Pr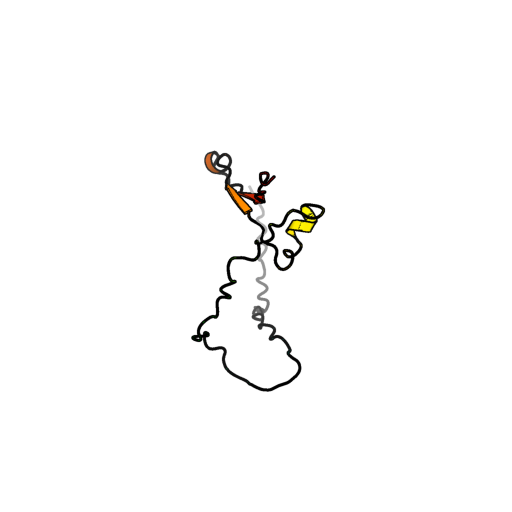otein AF-A0A7R9B9V4-F1 (afdb_monomer_lite)

Radius of gyration: 28.18 Å; chains: 1; bounding box: 80×47×63 Å

Foldseek 3Di:
DDDPDPPPPPPPPCDPPPPDPPDDDPDPPDPDDDDDDPPDPPPDPPPPVPPDPPPPQAEDDDDDDPVVSVVDDDDPSHDWDKDKDWDCVQVVVVHDIDIDIGTDDCPDDD

Organism: Timema shepardi (NCBI:txid629360)

Secondary structure (DSSP, 8-state):
------------------------------SS-----------S--------TTS--EE----S-HHHHTTSPPPTTEE--EEEEEEHHHHTTTPPPEEEEEE---TT--

InterPro domains:
  IPR025659 Tubby-like, C-terminal [G3DSA:3.20.90.10] (62-110)
  IPR025659 Tubby-like, C-terminal [SSF54518] (66-109)

Structure (mmCIF, N/CA/C/O backbone):
data_AF-A0A7R9B9V4-F1
#
_entry.id   AF-A0A7R9B9V4-F1
#
loop_
_atom_site.group_PDB
_atom_site.id
_atom_site.type_symbol
_atom_site.label_atom_id
_atom_site.label_alt_id
_atom_site.label_comp_id
_atom_site.label_asym_id
_atom_site.label_entity_id
_atom_site.label_seq_id
_atom_site.pdbx_PDB_ins_code
_atom_site.Cartn_x
_atom_site.Cartn_y
_atom_site.Cartn_z
_atom_site.occupancy
_atom_site.B_iso_or_equiv
_atom_site.auth_seq_id
_atom_site.auth_comp_id
_atom_site.auth_asym_id
_atom_site.auth_atom_id
_atom_site.pdbx_PDB_model_num
ATOM 1 N N . MET A 1 1 ? 53.501 24.011 -22.993 1.00 47.62 1 MET A N 1
ATOM 2 C CA . MET A 1 1 ? 53.400 22.863 -22.071 1.00 47.62 1 MET A CA 1
ATOM 3 C C . MET A 1 1 ? 53.958 23.299 -20.732 1.00 47.62 1 MET A C 1
ATOM 5 O O . MET A 1 1 ? 55.163 23.444 -20.627 1.00 47.62 1 MET A O 1
ATOM 9 N N . SER A 1 2 ? 53.091 23.609 -19.774 1.00 39.16 2 SER A N 1
ATOM 10 C CA . SER A 1 2 ? 53.411 23.578 -18.342 1.00 39.16 2 SER A CA 1
ATOM 11 C C . SER A 1 2 ? 52.093 23.744 -17.601 1.00 39.16 2 SER A C 1
ATOM 13 O O . SER A 1 2 ? 51.609 24.852 -17.397 1.00 39.16 2 SER A O 1
ATOM 15 N N . SER A 1 3 ? 51.460 22.610 -17.314 1.00 43.06 3 SER A N 1
ATOM 16 C CA . SER A 1 3 ? 50.364 22.536 -16.357 1.00 43.06 3 SER A CA 1
ATOM 17 C C . SER A 1 3 ? 51.014 22.511 -14.981 1.00 43.06 3 SER A C 1
ATOM 19 O O . SER A 1 3 ? 51.751 21.573 -14.682 1.00 43.06 3 SER A O 1
ATOM 21 N N . GLN A 1 4 ? 50.802 23.545 -14.170 1.00 44.69 4 GLN A N 1
ATOM 22 C CA . GLN A 1 4 ? 51.164 23.484 -12.758 1.00 44.69 4 GLN A CA 1
ATOM 23 C C . GLN A 1 4 ? 50.152 22.559 -12.083 1.00 44.69 4 GLN A C 1
ATOM 25 O O . GLN A 1 4 ? 48.975 22.889 -11.978 1.00 44.69 4 GLN A O 1
ATOM 30 N N . VAL A 1 5 ? 50.595 21.356 -11.726 1.00 46.03 5 VAL A N 1
ATOM 31 C CA . VAL A 1 5 ? 49.823 20.441 -10.887 1.00 46.03 5 VAL A CA 1
ATOM 32 C C . VAL A 1 5 ? 50.054 20.849 -9.438 1.00 46.03 5 VAL A C 1
ATOM 34 O O . VAL A 1 5 ? 51.134 20.663 -8.883 1.00 46.03 5 VAL A O 1
ATOM 37 N N . GLU A 1 6 ? 49.049 21.474 -8.841 1.00 46.22 6 GLU A N 1
ATOM 38 C CA . GLU A 1 6 ? 49.033 21.776 -7.417 1.00 46.22 6 GLU A CA 1
ATOM 39 C C . GLU A 1 6 ? 48.758 20.470 -6.664 1.00 46.22 6 GLU A C 1
ATOM 41 O O . GLU A 1 6 ? 47.622 20.019 -6.530 1.00 46.22 6 GLU A O 1
ATOM 46 N N . THR A 1 7 ? 49.820 19.794 -6.227 1.00 49.16 7 THR A N 1
ATOM 47 C CA . THR A 1 7 ? 49.715 18.690 -5.268 1.00 49.16 7 THR A CA 1
ATOM 48 C C . THR A 1 7 ? 49.343 19.261 -3.907 1.00 49.16 7 THR A C 1
ATOM 50 O O . THR A 1 7 ? 50.211 19.560 -3.085 1.00 49.16 7 THR A O 1
ATOM 53 N N . LEU A 1 8 ? 48.043 19.406 -3.665 1.00 46.50 8 LEU A N 1
ATOM 54 C CA . LEU A 1 8 ? 47.505 19.571 -2.323 1.00 46.50 8 LEU A CA 1
ATOM 55 C C . LEU A 1 8 ? 47.762 18.266 -1.565 1.00 46.50 8 LEU A C 1
ATOM 57 O O . LEU A 1 8 ? 47.099 17.252 -1.779 1.00 46.50 8 LEU A O 1
ATOM 61 N N . ARG A 1 9 ? 48.779 18.276 -0.699 1.00 53.34 9 ARG A N 1
ATOM 62 C CA . ARG A 1 9 ? 48.930 17.255 0.337 1.00 53.34 9 ARG A CA 1
ATOM 63 C C . ARG A 1 9 ? 47.727 17.389 1.262 1.00 53.34 9 ARG A C 1
ATOM 65 O O . ARG A 1 9 ? 47.694 18.285 2.097 1.00 53.34 9 ARG A O 1
ATOM 72 N N . LEU A 1 10 ? 46.746 16.511 1.084 1.00 49.41 10 LEU A N 1
ATOM 73 C CA . LEU A 1 10 ? 45.738 16.233 2.095 1.00 49.41 10 LEU A CA 1
ATOM 74 C C . LEU A 1 10 ? 46.486 15.720 3.325 1.00 49.41 10 LEU A C 1
ATOM 76 O O . LEU A 1 10 ? 46.974 14.591 3.345 1.00 49.41 10 LEU A O 1
ATOM 80 N N . SER A 1 11 ? 46.659 16.586 4.317 1.00 50.22 11 SER A N 1
ATOM 81 C CA . SER A 1 11 ? 46.945 16.166 5.679 1.00 50.22 11 SER A CA 1
ATOM 82 C C . SER A 1 11 ? 45.815 15.228 6.091 1.00 50.22 11 SER A C 1
ATOM 84 O O . SER A 1 11 ? 44.672 15.665 6.213 1.00 50.22 11 SER A O 1
ATOM 86 N N . ALA A 1 12 ? 46.128 13.938 6.211 1.00 59.94 12 ALA A N 1
ATOM 87 C CA . ALA A 1 12 ? 45.267 12.983 6.882 1.00 59.94 12 ALA A CA 1
ATOM 88 C C . ALA A 1 12 ? 45.194 13.422 8.347 1.00 59.94 12 ALA A C 1
ATOM 90 O O . ALA A 1 12 ? 46.129 13.207 9.117 1.00 59.94 12 ALA A O 1
ATOM 91 N N . ASP A 1 13 ? 44.136 14.157 8.669 1.00 56.66 13 ASP A N 1
ATOM 92 C CA . ASP A 1 13 ? 43.717 14.415 10.035 1.00 56.66 13 ASP A CA 1
ATOM 93 C C . ASP A 1 13 ? 43.171 13.083 10.561 1.00 56.66 13 ASP A C 1
ATOM 95 O O . ASP A 1 13 ? 42.033 12.706 10.290 1.00 56.66 13 ASP A O 1
ATOM 99 N N . ASP A 1 14 ? 44.056 12.304 11.185 1.00 59.03 14 ASP A N 1
ATOM 100 C CA . ASP A 1 14 ? 43.726 11.095 11.940 1.00 59.03 14 ASP A CA 1
ATOM 101 C C . ASP A 1 14 ? 43.033 11.549 13.232 1.00 59.03 14 ASP A C 1
ATOM 103 O O . ASP A 1 14 ? 43.634 11.655 14.303 1.00 59.03 14 ASP A O 1
ATOM 107 N N . GLY A 1 15 ? 41.776 11.972 13.088 1.00 63.53 15 GLY A N 1
ATOM 108 C CA . GLY A 1 15 ? 40.887 12.189 14.220 1.00 63.53 15 GLY A CA 1
ATOM 109 C C . GLY A 1 15 ? 40.666 10.855 14.936 1.00 63.53 15 GLY A C 1
ATOM 110 O O . GLY A 1 15 ? 40.610 9.823 14.265 1.00 63.53 15 GLY A O 1
ATOM 111 N N . PRO A 1 16 ? 40.558 10.837 16.279 1.00 68.06 16 PRO A N 1
ATOM 112 C CA . PRO A 1 16 ? 40.311 9.597 17.000 1.00 68.06 16 PRO A CA 1
ATOM 113 C C . PRO A 1 16 ? 39.028 8.960 16.465 1.00 68.06 16 PRO A C 1
ATOM 115 O O . PRO A 1 16 ? 37.991 9.622 16.408 1.00 68.06 16 PRO A O 1
ATOM 118 N N . ASP A 1 17 ? 39.136 7.696 16.057 1.00 64.06 17 ASP A N 1
ATOM 119 C CA . ASP A 1 17 ? 38.016 6.848 15.663 1.00 64.06 17 ASP A CA 1
ATOM 120 C C . ASP A 1 17 ? 37.040 6.820 16.848 1.00 64.06 17 ASP A C 1
ATOM 122 O O . ASP A 1 17 ? 37.307 6.217 17.890 1.00 64.06 17 ASP A O 1
ATOM 126 N N . VAL A 1 18 ? 35.973 7.613 16.757 1.00 70.75 18 VAL A N 1
ATOM 127 C CA . VAL A 1 18 ? 34.901 7.599 17.746 1.00 70.75 18 VAL A CA 1
ATOM 128 C C . VAL A 1 18 ? 34.106 6.337 17.466 1.00 70.75 18 VAL A C 1
ATOM 130 O O . VAL A 1 18 ? 33.325 6.291 16.519 1.00 70.75 18 VAL A O 1
ATOM 133 N N . GLU A 1 19 ? 34.370 5.287 18.243 1.00 71.81 19 GLU A N 1
ATOM 134 C CA . GLU A 1 19 ? 33.579 4.062 18.185 1.00 71.81 19 GLU A CA 1
ATOM 135 C C . GLU A 1 19 ? 32.100 4.444 18.366 1.00 71.81 19 GLU A C 1
ATOM 137 O O . GLU A 1 19 ? 31.735 5.108 19.337 1.00 71.81 19 GLU A O 1
ATOM 142 N N . ASP A 1 20 ? 31.268 4.109 17.375 1.00 74.62 20 ASP A N 1
ATOM 143 C CA . ASP A 1 20 ? 29.820 4.312 17.432 1.00 74.62 20 ASP A CA 1
ATOM 144 C C . ASP A 1 20 ? 29.297 3.527 18.642 1.00 74.62 20 ASP A C 1
ATOM 146 O O . ASP A 1 20 ? 29.409 2.300 18.689 1.00 74.62 20 ASP A O 1
ATOM 150 N N . GLU A 1 21 ? 28.813 4.236 19.662 1.00 75.50 21 GLU A N 1
ATOM 151 C CA . GLU A 1 21 ? 28.272 3.625 20.872 1.00 75.50 21 GLU A CA 1
ATOM 152 C C . GLU A 1 21 ? 27.073 2.756 20.471 1.00 75.50 21 GLU A C 1
ATOM 154 O O . GLU A 1 21 ? 26.015 3.253 20.071 1.00 75.50 21 GLU A O 1
ATOM 159 N N . GLU A 1 22 ? 27.250 1.435 20.564 1.00 74.38 22 GLU A N 1
ATOM 160 C CA . GLU A 1 22 ? 26.209 0.448 20.298 1.00 74.38 22 GLU A CA 1
ATOM 161 C C . GLU A 1 22 ? 24.937 0.832 21.069 1.00 74.38 22 GLU A C 1
ATOM 163 O O . GLU A 1 22 ? 24.935 0.945 22.298 1.00 74.38 22 GLU A O 1
ATOM 168 N N . SER A 1 23 ? 23.836 1.059 20.347 1.00 73.56 23 SER A N 1
ATOM 169 C CA . SER A 1 23 ? 22.562 1.407 20.973 1.00 73.56 23 SER A CA 1
ATOM 170 C C . SER A 1 23 ? 22.136 0.301 21.934 1.00 73.56 23 SER A C 1
ATOM 172 O O . SER A 1 23 ? 21.713 -0.779 21.519 1.00 73.56 23 SER A O 1
ATOM 174 N N . THR A 1 24 ? 22.209 0.584 23.232 1.00 74.00 24 THR A N 1
ATOM 175 C CA . THR A 1 24 ? 21.701 -0.329 24.252 1.00 74.00 24 THR A CA 1
ATOM 176 C C . THR A 1 24 ? 20.173 -0.384 24.176 1.00 74.00 24 THR A C 1
ATOM 178 O O . THR A 1 24 ? 19.511 0.651 24.034 1.00 74.00 24 THR A O 1
ATOM 181 N N . PRO A 1 25 ? 19.564 -1.579 24.245 1.00 68.94 25 PRO A N 1
ATOM 182 C CA . PRO A 1 25 ? 18.115 -1.690 24.222 1.00 68.94 25 PRO A CA 1
ATOM 183 C C . PRO A 1 25 ? 17.525 -0.993 25.453 1.00 68.94 25 PRO A C 1
ATOM 185 O O . PRO A 1 25 ? 17.870 -1.316 26.590 1.00 68.94 25 PRO A O 1
ATOM 188 N N . VAL A 1 26 ? 16.595 -0.059 25.234 1.00 62.41 26 VAL A N 1
ATOM 189 C CA . VAL A 1 26 ? 15.765 0.495 26.310 1.00 62.41 26 VAL A CA 1
ATOM 190 C C . VAL A 1 26 ? 14.927 -0.644 26.887 1.00 62.41 26 VAL A C 1
ATOM 192 O O . VAL A 1 26 ? 14.010 -1.162 26.248 1.00 62.41 26 VAL A O 1
ATOM 195 N N . ALA A 1 27 ? 15.269 -1.066 28.103 1.00 65.06 27 ALA A N 1
ATOM 196 C CA . ALA A 1 27 ? 14.411 -1.943 28.876 1.00 65.06 27 ALA A CA 1
ATOM 197 C C . ALA A 1 27 ? 13.147 -1.153 29.263 1.00 65.06 27 ALA A C 1
ATOM 199 O O . ALA A 1 27 ? 13.267 -0.023 29.745 1.00 65.06 27 ALA A O 1
ATOM 200 N N . PRO A 1 28 ? 11.938 -1.707 29.075 1.00 50.53 28 PRO A N 1
ATOM 201 C CA . PRO A 1 28 ? 10.728 -1.070 29.570 1.00 50.53 28 PRO A CA 1
ATOM 202 C C . PRO A 1 28 ? 10.831 -0.930 31.093 1.00 50.53 28 PRO A C 1
ATOM 204 O O . PRO A 1 28 ? 10.909 -1.924 31.814 1.00 50.53 28 PRO A O 1
ATOM 207 N N . THR A 1 29 ? 10.843 0.307 31.592 1.00 47.75 29 THR A N 1
ATOM 208 C CA . THR A 1 29 ? 10.750 0.605 33.022 1.00 47.75 29 THR A CA 1
ATOM 209 C C . THR A 1 29 ? 9.338 0.285 33.493 1.00 47.75 29 THR A C 1
ATOM 211 O O . THR A 1 29 ? 8.441 1.125 33.505 1.00 47.75 29 THR A O 1
ATOM 214 N N . THR A 1 30 ? 9.119 -0.970 33.872 1.00 50.00 30 THR A N 1
ATOM 215 C CA . THR A 1 30 ? 7.981 -1.336 34.711 1.00 50.00 30 THR A CA 1
ATOM 216 C C . THR A 1 30 ? 8.238 -0.793 36.119 1.00 50.00 30 THR A C 1
ATOM 218 O O . THR A 1 30 ? 9.309 -1.079 36.664 1.00 50.00 30 THR A O 1
ATOM 221 N N . PRO A 1 31 ? 7.314 -0.026 36.727 1.00 48.28 31 PRO A N 1
ATOM 222 C CA . PRO A 1 31 ? 7.426 0.309 38.137 1.00 48.28 31 PRO A CA 1
ATOM 223 C C . PRO A 1 31 ? 7.343 -0.990 38.944 1.00 48.28 31 PRO A C 1
ATOM 225 O O . PRO A 1 31 ? 6.347 -1.703 38.872 1.00 48.28 31 PRO A O 1
ATOM 228 N N . ASP A 1 32 ? 8.437 -1.271 39.649 1.00 51.69 32 ASP A N 1
ATOM 229 C CA . ASP A 1 32 ? 8.577 -2.202 40.765 1.00 51.69 32 ASP A CA 1
ATOM 230 C C . ASP A 1 32 ? 8.104 -3.648 40.533 1.00 51.69 32 ASP A C 1
ATOM 232 O O . ASP A 1 32 ? 6.919 -3.957 40.590 1.00 51.69 32 ASP A O 1
ATOM 236 N N . ASN A 1 33 ? 9.061 -4.571 40.366 1.00 49.31 33 ASN A N 1
ATOM 237 C CA . ASN A 1 33 ? 9.324 -5.656 41.329 1.00 49.31 33 ASN A CA 1
ATOM 238 C C . ASN A 1 33 ? 10.204 -6.760 40.694 1.00 49.31 33 ASN A C 1
ATOM 240 O O . ASN A 1 33 ? 9.746 -7.574 39.899 1.00 49.31 33 ASN A O 1
ATOM 244 N N . VAL A 1 34 ? 11.487 -6.741 41.065 1.00 54.56 34 VAL A N 1
ATOM 245 C CA . VAL A 1 34 ? 12.461 -7.846 41.172 1.00 54.56 34 VAL A CA 1
ATOM 246 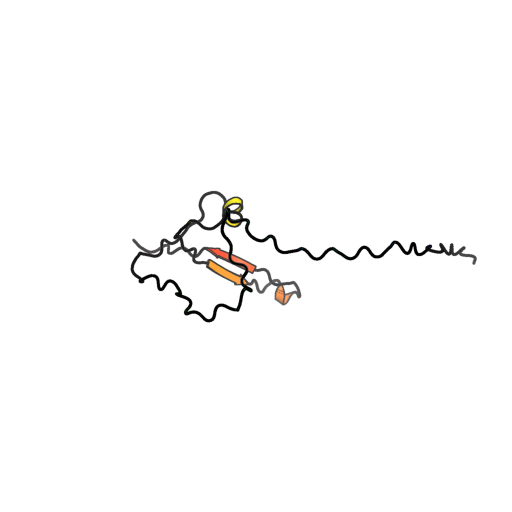C C . VAL A 1 34 ? 12.094 -9.174 40.485 1.00 54.56 34 VAL A C 1
ATOM 248 O O . VAL A 1 34 ? 11.411 -9.978 41.099 1.00 54.56 34 VAL A O 1
ATOM 251 N N . LEU A 1 35 ? 12.667 -9.465 39.307 1.00 45.41 35 LEU A N 1
ATOM 252 C CA . LEU A 1 35 ? 13.224 -10.784 38.944 1.00 45.41 35 LEU A CA 1
ATOM 253 C C . LEU A 1 35 ? 14.169 -10.634 37.738 1.00 45.41 35 LEU A C 1
ATOM 255 O O . LEU A 1 35 ? 13.761 -10.617 36.580 1.00 45.41 35 LEU A O 1
ATOM 259 N N . THR A 1 36 ? 15.463 -10.543 38.032 1.00 53.75 36 THR A N 1
ATOM 260 C CA . THR A 1 36 ? 16.560 -10.680 37.072 1.00 53.75 36 THR A CA 1
ATOM 261 C C . THR A 1 36 ? 16.595 -12.123 36.563 1.00 53.75 36 THR A C 1
ATOM 263 O O . THR A 1 36 ? 17.122 -13.004 37.240 1.00 53.75 36 THR A O 1
ATOM 266 N N . ALA A 1 37 ? 16.027 -12.391 35.389 1.00 57.34 37 ALA A N 1
ATOM 267 C CA . ALA A 1 37 ? 16.194 -13.667 34.698 1.00 57.34 37 ALA A CA 1
ATOM 268 C C . ALA A 1 37 ? 16.622 -13.420 33.242 1.00 57.34 37 ALA A C 1
ATOM 270 O O . ALA A 1 37 ? 16.061 -12.535 32.593 1.00 57.34 37 ALA A O 1
ATOM 271 N N . PRO A 1 38 ? 17.606 -14.173 32.712 1.00 53.34 38 PRO A N 1
ATOM 272 C CA . PRO A 1 38 ? 17.948 -14.109 31.298 1.00 53.34 38 PRO A CA 1
ATOM 273 C C . PRO A 1 38 ? 16.740 -14.558 30.468 1.00 53.34 38 PRO A C 1
ATOM 275 O O . PRO A 1 38 ? 16.093 -15.558 30.786 1.00 53.34 38 PRO A O 1
ATOM 278 N N . ILE A 1 39 ? 16.437 -13.816 29.404 1.00 56.53 39 ILE A N 1
ATOM 279 C CA . ILE A 1 39 ? 15.347 -14.122 28.476 1.00 56.53 39 ILE A CA 1
ATOM 280 C C . ILE A 1 39 ? 15.769 -15.355 27.664 1.00 56.53 39 ILE A C 1
ATOM 282 O O . ILE A 1 39 ? 16.379 -15.246 26.604 1.00 56.53 39 ILE A O 1
ATOM 286 N N . ALA A 1 40 ? 15.511 -16.551 28.190 1.00 67.19 40 ALA A N 1
ATOM 287 C CA . ALA A 1 40 ? 15.602 -17.775 27.405 1.00 67.19 40 ALA A CA 1
ATOM 288 C C . ALA A 1 40 ? 14.556 -17.723 26.273 1.00 67.19 40 ALA A C 1
ATOM 290 O O . ALA A 1 40 ? 13.472 -17.166 26.485 1.00 67.19 40 ALA A O 1
ATOM 291 N N . PRO A 1 41 ? 14.821 -18.306 25.085 1.00 63.00 41 PRO A N 1
ATOM 292 C CA . PRO A 1 41 ? 13.778 -18.488 24.084 1.00 63.00 41 PRO A CA 1
ATOM 293 C C . PRO A 1 41 ? 12.612 -19.230 24.740 1.00 63.00 41 PRO A C 1
ATOM 295 O O . PRO A 1 41 ? 12.793 -20.295 25.330 1.00 63.00 41 PRO A O 1
ATOM 298 N N . PHE A 1 42 ? 11.427 -18.623 24.700 1.00 66.06 42 PHE A N 1
ATOM 299 C CA . PHE A 1 42 ? 10.230 -19.165 25.326 1.00 66.06 42 PHE A CA 1
ATOM 300 C C . PHE A 1 42 ? 9.877 -20.503 24.662 1.00 66.06 42 PHE A C 1
ATOM 302 O O . PHE A 1 42 ? 9.343 -20.545 23.559 1.00 66.06 42 PHE A O 1
ATOM 309 N N . THR A 1 43 ? 10.206 -21.604 25.336 1.00 63.97 43 THR A N 1
ATOM 310 C CA . THR A 1 43 ? 9.837 -22.977 24.949 1.00 63.97 43 THR A CA 1
ATOM 311 C C . THR A 1 43 ? 8.476 -23.390 25.511 1.00 63.97 43 THR A C 1
ATOM 313 O O . THR A 1 43 ? 8.060 -24.538 25.354 1.00 63.97 43 THR A O 1
ATOM 316 N N . GLY A 1 44 ? 7.773 -22.468 26.176 1.00 68.00 44 GLY A N 1
ATOM 317 C CA . GLY A 1 44 ? 6.407 -22.688 26.625 1.00 68.00 44 GLY A CA 1
ATOM 318 C C . GLY A 1 44 ? 5.447 -22.800 25.437 1.00 68.00 44 GLY A C 1
ATOM 319 O O . GLY A 1 44 ? 5.731 -22.274 24.357 1.00 68.00 44 GLY A O 1
ATOM 320 N N . PRO A 1 45 ? 4.298 -23.477 25.602 1.00 60.78 45 PRO A N 1
ATOM 321 C CA . PRO A 1 45 ? 3.270 -23.476 24.578 1.00 60.78 45 PRO A CA 1
ATOM 322 C C . PRO A 1 45 ? 2.857 -22.027 24.321 1.00 60.78 45 PRO A C 1
ATOM 324 O O . PRO A 1 45 ? 2.342 -21.339 25.205 1.00 60.78 45 PRO A O 1
ATOM 327 N N . VAL A 1 46 ? 3.124 -21.546 23.109 1.00 62.38 46 VAL A N 1
ATOM 328 C CA . VAL A 1 46 ? 2.563 -20.288 22.638 1.00 62.38 46 VAL A CA 1
ATOM 329 C C . VAL A 1 46 ? 1.068 -20.545 22.550 1.00 62.38 46 VAL A C 1
ATOM 331 O O . VAL A 1 46 ? 0.613 -21.288 21.678 1.00 62.38 46 VAL A O 1
ATOM 334 N N . ASN A 1 47 ? 0.295 -19.979 23.473 1.00 61.59 47 ASN A N 1
ATOM 335 C CA . ASN A 1 47 ? -1.137 -19.850 23.267 1.00 61.59 47 ASN A CA 1
ATOM 336 C C . ASN A 1 47 ? -1.300 -18.855 22.117 1.00 61.59 47 ASN A C 1
ATOM 338 O O . ASN A 1 47 ? -1.533 -17.668 22.339 1.00 61.59 47 ASN A O 1
ATOM 342 N N . PHE A 1 48 ? -1.138 -19.329 20.878 1.00 58.78 48 PHE A N 1
ATOM 343 C CA . PHE A 1 48 ? -1.778 -18.692 19.743 1.00 58.78 48 PHE A CA 1
ATOM 344 C C . PHE A 1 48 ? -3.219 -18.532 20.183 1.00 58.78 48 PHE A C 1
ATOM 346 O O . PHE A 1 48 ? -3.865 -19.520 20.543 1.00 58.78 48 PHE A O 1
ATOM 353 N N . ILE A 1 49 ? -3.677 -17.288 20.278 1.00 62.28 49 ILE A N 1
ATOM 354 C CA . ILE A 1 49 ? -5.074 -17.007 20.548 1.00 62.28 49 ILE A CA 1
ATOM 355 C C . ILE A 1 49 ? -5.814 -17.648 19.376 1.00 62.28 49 ILE A C 1
ATOM 357 O O . ILE A 1 49 ? -5.897 -17.085 18.289 1.00 62.28 49 ILE A O 1
ATOM 361 N N . ASN A 1 50 ? -6.265 -18.885 19.571 1.00 61.00 50 ASN A N 1
ATOM 362 C CA . ASN A 1 50 ? -7.185 -19.559 18.687 1.00 61.00 50 ASN A CA 1
ATOM 363 C C . ASN A 1 50 ? -8.520 -18.862 18.925 1.00 61.00 50 ASN A C 1
ATOM 365 O O . ASN A 1 50 ? -9.341 -19.305 19.732 1.00 61.00 50 ASN A O 1
ATOM 369 N N . SER A 1 51 ? -8.656 -17.687 18.315 1.00 60.34 51 SER A N 1
ATOM 370 C CA . SER A 1 51 ? -9.879 -16.907 18.317 1.00 60.34 51 SER A CA 1
ATOM 371 C C . SER A 1 51 ? -10.938 -17.756 17.637 1.00 60.34 51 SER A C 1
ATOM 373 O O . SER A 1 51 ? -10.905 -17.996 16.434 1.00 60.34 51 SER A O 1
ATOM 375 N N . ASN A 1 52 ? -11.838 -18.271 18.464 1.00 52.31 52 ASN A N 1
ATOM 376 C CA . ASN A 1 52 ? -13.002 -19.039 18.075 1.00 52.31 52 ASN A CA 1
ATOM 377 C C . ASN A 1 52 ? -13.735 -18.307 16.930 1.00 52.31 52 ASN A C 1
ATOM 379 O O . ASN A 1 52 ? -14.130 -17.149 17.065 1.00 52.31 52 ASN A O 1
ATOM 383 N N . SER A 1 53 ? -13.864 -18.973 15.789 1.00 55.22 53 SER A N 1
ATOM 384 C CA . SER A 1 53 ? -14.082 -18.419 14.447 1.00 55.22 53 SER A CA 1
ATOM 385 C C . SER A 1 53 ? -15.523 -17.975 14.136 1.00 55.22 53 SER A C 1
ATOM 387 O O . SER A 1 53 ? -16.035 -18.266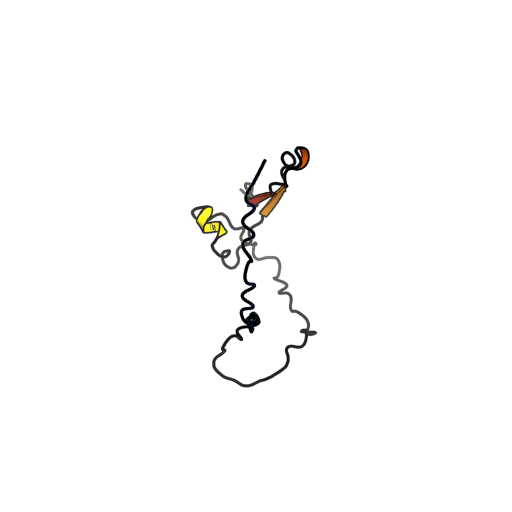 13.059 1.00 55.22 53 SER A O 1
ATOM 389 N N . ASN A 1 54 ? -16.204 -17.278 15.057 1.00 52.47 54 ASN A N 1
ATOM 390 C CA . ASN A 1 54 ? -17.601 -16.850 14.851 1.00 52.47 54 ASN A CA 1
ATOM 391 C C . ASN A 1 54 ? -17.968 -15.426 15.320 1.00 52.47 54 ASN A C 1
ATOM 393 O O . ASN A 1 54 ? -19.144 -15.064 15.273 1.00 52.47 54 ASN A O 1
ATOM 397 N N . GLU A 1 55 ? -17.016 -14.575 15.704 1.00 52.84 55 GLU A N 1
ATOM 398 C CA . GLU A 1 55 ? -17.250 -13.125 15.646 1.00 52.84 55 GLU A CA 1
ATOM 399 C C . GLU A 1 55 ? -16.870 -12.685 14.237 1.00 52.84 55 GLU A C 1
ATOM 401 O O . GLU A 1 55 ? -15.729 -12.878 13.833 1.00 52.84 55 GLU A O 1
ATOM 406 N N . ARG A 1 56 ? -17.830 -12.186 13.448 1.00 60.03 56 ARG A N 1
ATOM 407 C CA . ARG A 1 56 ? -17.573 -11.723 12.075 1.00 60.03 56 ARG A CA 1
ATOM 408 C C . ARG A 1 56 ? -16.366 -10.787 12.118 1.00 60.03 56 ARG A C 1
ATOM 410 O O . ARG A 1 56 ? -16.490 -9.705 12.689 1.00 60.03 56 ARG A O 1
ATOM 417 N N . GLU A 1 57 ? -15.227 -11.219 11.573 1.00 66.94 57 GLU A N 1
ATOM 418 C CA . GLU A 1 57 ? -14.036 -10.380 11.460 1.00 66.94 57 GLU A CA 1
ATOM 419 C C . GLU A 1 57 ? -14.481 -9.072 10.815 1.00 66.94 57 GLU A C 1
ATOM 421 O O . GLU A 1 57 ? -15.018 -9.060 9.703 1.00 66.94 57 GLU A O 1
ATOM 426 N N . ARG A 1 58 ? -14.406 -7.983 11.580 1.00 78.06 58 ARG A N 1
ATOM 427 C CA . ARG A 1 58 ? -14.900 -6.691 11.123 1.00 78.06 58 ARG A CA 1
ATOM 428 C C . ARG A 1 58 ? -13.915 -6.221 10.062 1.00 78.06 58 ARG A C 1
ATOM 430 O O . ARG A 1 58 ? -12.779 -5.890 10.395 1.00 78.06 58 ARG A O 1
ATOM 437 N N . GLU A 1 59 ? -14.329 -6.265 8.801 1.00 87.44 59 GLU A N 1
ATOM 438 C CA . GLU A 1 59 ? -13.506 -5.781 7.698 1.00 87.44 59 GLU A CA 1
ATOM 439 C C . GLU A 1 59 ? -13.406 -4.256 7.785 1.00 87.44 59 GLU A C 1
ATOM 441 O O . GLU A 1 59 ? -14.416 -3.561 7.940 1.00 87.44 59 GLU A O 1
ATOM 446 N N . GLY A 1 60 ? -12.176 -3.756 7.774 1.00 88.50 60 GLY A N 1
ATOM 447 C CA . GLY A 1 60 ? -11.885 -2.332 7.856 1.00 88.50 60 GLY A CA 1
ATOM 448 C C . GLY A 1 60 ? -11.934 -1.648 6.500 1.00 88.50 60 GLY A C 1
ATOM 449 O O . GLY A 1 60 ? -11.578 -2.243 5.486 1.00 88.50 60 GLY A O 1
ATOM 450 N N . ASP A 1 61 ? -12.317 -0.372 6.499 1.00 91.06 61 ASP A N 1
ATOM 451 C CA . ASP A 1 61 ? -12.190 0.517 5.342 1.00 91.06 61 ASP A CA 1
ATOM 452 C C . ASP A 1 61 ? -11.283 1.710 5.684 1.00 91.06 61 ASP A C 1
ATOM 454 O O . ASP A 1 61 ? -10.925 1.933 6.842 1.00 91.06 61 ASP A O 1
ATOM 458 N N . VAL A 1 62 ? -10.902 2.473 4.664 1.00 90.81 62 VAL A N 1
ATOM 459 C CA . VAL A 1 62 ? -10.172 3.732 4.814 1.00 90.81 62 VAL A CA 1
ATOM 460 C C . VAL A 1 62 ? -11.069 4.754 5.511 1.00 90.81 62 VAL A C 1
ATOM 462 O O . VAL A 1 62 ? -12.069 5.204 4.951 1.00 90.81 62 VAL A O 1
ATOM 465 N N . GLU A 1 63 ? -10.683 5.154 6.719 1.00 87.19 63 GLU A N 1
ATOM 466 C CA . GLU A 1 63 ? -11.313 6.248 7.455 1.00 87.19 63 GLU A CA 1
ATOM 467 C C . GLU A 1 63 ? -10.543 7.554 7.199 1.00 87.19 63 GLU A C 1
ATOM 469 O O . GLU A 1 63 ? -9.345 7.646 7.456 1.00 87.19 63 GLU A O 1
ATOM 474 N N . GLY A 1 64 ? -11.217 8.585 6.679 1.00 88.38 64 GLY A N 1
ATOM 475 C CA . GLY A 1 64 ? -10.590 9.884 6.404 1.00 88.38 64 GLY A CA 1
ATOM 476 C C . GLY A 1 64 ? -9.773 9.926 5.104 1.00 88.38 64 GLY A C 1
ATOM 477 O O . GLY A 1 64 ? -10.224 9.443 4.064 1.00 88.38 64 GLY A O 1
ATOM 478 N N . SER A 1 65 ? -8.607 10.584 5.133 1.00 94.12 65 SER A N 1
ATOM 479 C CA . SER A 1 65 ? -7.706 10.690 3.976 1.00 94.12 65 SER A CA 1
ATOM 480 C C . SER A 1 65 ? -6.756 9.491 3.903 1.00 94.12 65 SER A C 1
ATOM 482 O O . SER A 1 65 ? -6.346 8.935 4.922 1.00 94.12 65 SER A O 1
ATOM 484 N N . LEU A 1 66 ? -6.352 9.116 2.684 1.00 93.44 66 LEU A N 1
ATOM 485 C CA . LEU A 1 66 ? -5.381 8.034 2.479 1.00 93.44 66 LEU A CA 1
ATOM 486 C C . LEU A 1 66 ? -4.033 8.329 3.148 1.00 93.44 66 LEU A C 1
ATOM 488 O O . LEU A 1 66 ? -3.403 7.417 3.665 1.00 93.44 66 LEU A O 1
ATOM 492 N N . GLU A 1 67 ? -3.607 9.592 3.146 1.00 94.31 67 GLU A N 1
ATOM 493 C CA . GLU A 1 67 ? -2.328 10.033 3.713 1.00 94.31 67 GLU A CA 1
ATOM 494 C C . GLU A 1 67 ? -2.262 9.802 5.224 1.00 94.31 67 GLU A C 1
ATOM 496 O O . GLU A 1 67 ? -1.245 9.339 5.730 1.00 94.31 67 GLU A O 1
ATOM 501 N N . THR A 1 68 ? -3.351 10.081 5.942 1.00 93.31 68 THR A N 1
ATOM 502 C CA . THR A 1 68 ? -3.422 9.834 7.385 1.00 93.31 68 THR A CA 1
ATOM 503 C C . THR A 1 68 ? -3.597 8.346 7.677 1.00 93.31 68 THR A C 1
ATOM 505 O O . THR A 1 68 ? -2.913 7.809 8.542 1.00 93.31 68 THR A O 1
ATOM 508 N N . PHE A 1 69 ? -4.443 7.651 6.909 1.00 93.75 69 PHE A N 1
ATOM 509 C CA . PHE A 1 69 ? -4.711 6.223 7.097 1.00 93.75 69 PHE A CA 1
ATOM 510 C C . PHE A 1 69 ? -3.451 5.348 7.039 1.00 93.75 69 PHE A C 1
ATOM 512 O O . PHE A 1 69 ? -3.326 4.407 7.813 1.00 93.75 69 PHE A O 1
ATOM 519 N N . VAL A 1 70 ? -2.508 5.643 6.139 1.00 94.50 70 VAL A N 1
ATOM 520 C CA . VAL A 1 70 ? -1.278 4.838 6.005 1.00 94.50 70 VAL A CA 1
ATOM 521 C C . VAL A 1 70 ? -0.246 5.093 7.106 1.00 94.50 70 VAL A C 1
ATOM 523 O O . VAL A 1 70 ? 0.714 4.331 7.214 1.00 94.50 70 VAL A O 1
ATOM 526 N N . LEU A 1 71 ? -0.409 6.167 7.881 1.00 95.00 71 LEU A N 1
ATOM 527 C CA . LEU A 1 71 ? 0.497 6.540 8.969 1.00 95.00 71 LEU A CA 1
ATOM 528 C C . LEU A 1 71 ? -0.032 6.108 10.339 1.00 95.00 71 LEU A C 1
ATOM 530 O O . LEU A 1 71 ? 0.760 5.828 11.237 1.00 95.00 71 LEU A O 1
ATOM 534 N N . GLU A 1 72 ? -1.352 6.053 10.499 1.00 93.06 72 GLU A N 1
ATOM 535 C CA . GLU A 1 72 ? -1.994 5.644 11.744 1.00 93.06 72 GLU A CA 1
ATOM 536 C C . GLU A 1 72 ? -1.981 4.114 11.920 1.00 93.06 72 GLU A C 1
ATOM 538 O O . GLU A 1 72 ? -2.061 3.358 10.945 1.00 93.06 72 GLU A O 1
ATOM 543 N N . PRO A 1 73 ? -1.897 3.614 13.166 1.00 93.00 73 PRO A N 1
ATOM 544 C CA . PRO A 1 73 ? -2.049 2.193 13.431 1.00 93.00 73 PRO A CA 1
ATOM 545 C C . PRO A 1 73 ? -3.464 1.723 13.066 1.00 93.00 73 PRO A C 1
ATOM 547 O O . PRO A 1 73 ? -4.445 2.454 13.198 1.00 93.00 73 PRO A O 1
ATOM 550 N N . GLY A 1 74 ? -3.580 0.460 12.653 1.00 88.69 74 GLY A N 1
ATOM 551 C CA . GLY A 1 74 ? -4.876 -0.137 12.333 1.00 88.69 74 GLY A CA 1
ATOM 552 C C . GLY A 1 74 ? -5.833 -0.131 13.531 1.00 88.69 74 GLY A C 1
ATOM 553 O O . GLY A 1 74 ? -5.422 -0.352 14.673 1.00 88.69 74 GLY A O 1
ATOM 554 N N . SER A 1 75 ? -7.123 0.092 13.271 1.00 90.56 75 SER A N 1
ATOM 555 C CA . SER A 1 75 ? -8.147 0.122 14.316 1.00 90.56 75 SER A CA 1
ATOM 556 C C . SER A 1 75 ? -8.228 -1.203 15.086 1.00 90.56 75 SER A C 1
ATOM 558 O O . SER A 1 75 ? -8.146 -2.298 14.527 1.00 90.56 75 SER A O 1
ATOM 560 N N . GLN A 1 76 ? -8.437 -1.1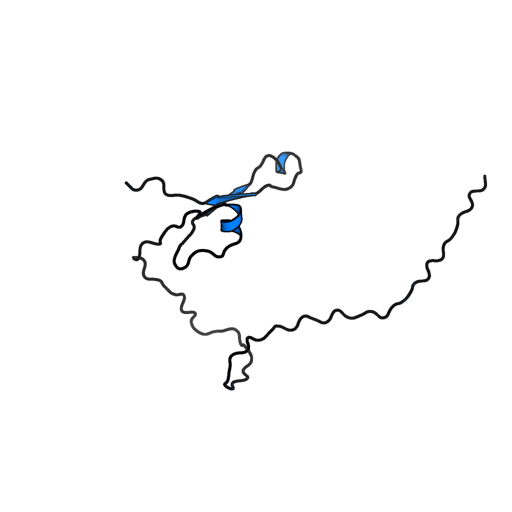12 16.399 1.00 89.94 76 GLN A N 1
ATOM 561 C CA . GLN A 1 76 ? -8.469 -2.277 17.279 1.00 89.94 76 GLN A CA 1
ATOM 562 C C . GLN A 1 76 ? -9.598 -3.247 16.884 1.00 89.94 76 GLN A C 1
ATOM 564 O O . GLN A 1 76 ? -10.749 -2.837 16.733 1.00 89.94 76 GLN A O 1
ATOM 569 N N . ARG A 1 77 ? -9.281 -4.549 16.792 1.00 87.75 77 ARG A N 1
ATOM 570 C CA . ARG A 1 77 ? -10.221 -5.629 16.399 1.00 87.75 77 ARG A CA 1
ATOM 571 C C . ARG A 1 77 ? -10.800 -5.479 14.979 1.00 87.75 77 ARG A C 1
ATOM 573 O O . ARG A 1 77 ? -11.872 -6.017 14.702 1.00 87.75 77 ARG A O 1
ATOM 580 N N . VAL A 1 78 ? -10.110 -4.762 14.092 1.00 90.44 78 VAL A N 1
ATOM 581 C CA . VAL A 1 78 ? -10.460 -4.630 12.670 1.00 90.44 78 VAL A CA 1
ATOM 582 C C . VAL A 1 78 ? -9.405 -5.330 11.821 1.00 90.44 78 VAL A C 1
ATOM 584 O O . VAL A 1 78 ? -8.209 -5.202 12.082 1.00 90.44 78 VAL A O 1
ATOM 587 N N . HIS A 1 79 ? -9.842 -6.081 10.811 1.00 90.12 79 HIS A N 1
ATOM 588 C CA . HIS A 1 79 ? -8.954 -6.735 9.850 1.00 90.12 79 HIS A CA 1
ATOM 589 C C . HIS A 1 79 ? -9.041 -6.021 8.500 1.00 90.12 79 HIS A C 1
ATOM 591 O O . HIS A 1 79 ? -10.127 -5.821 7.961 1.00 90.12 79 HIS A O 1
ATOM 597 N N . TYR A 1 80 ? -7.889 -5.65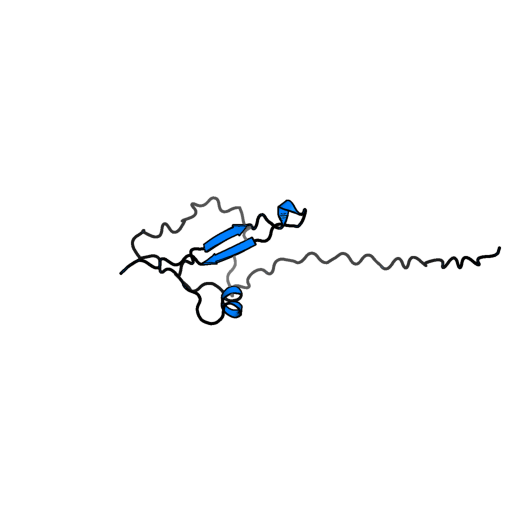7 7.941 1.00 92.06 80 TYR A N 1
ATOM 598 C CA . TYR A 1 80 ? -7.790 -5.041 6.620 1.00 92.06 80 TYR A CA 1
ATOM 599 C C . TYR A 1 80 ? -7.275 -6.082 5.638 1.00 92.06 80 TYR A C 1
ATOM 601 O O . TYR A 1 80 ? -6.135 -6.545 5.742 1.00 92.06 80 TYR A O 1
ATOM 609 N N . LYS A 1 81 ? -8.122 -6.479 4.693 1.00 92.94 81 LYS A N 1
ATOM 610 C CA . LYS A 1 81 ? -7.736 -7.421 3.651 1.00 92.94 81 LYS A CA 1
ATOM 611 C C . LYS A 1 81 ? -7.090 -6.646 2.516 1.00 92.94 81 LYS A C 1
ATOM 613 O O . LYS A 1 81 ? -7.723 -5.791 1.917 1.00 92.94 81 LYS A O 1
ATOM 618 N N . CYS A 1 82 ? -5.830 -6.930 2.211 1.00 94.50 82 CYS A N 1
ATOM 619 C CA . CYS A 1 82 ? -5.081 -6.178 1.209 1.00 94.50 82 CYS A CA 1
ATOM 620 C C . CYS A 1 82 ? -4.513 -7.085 0.119 1.00 94.50 82 CYS A C 1
ATOM 622 O O . CYS A 1 82 ? -4.196 -8.251 0.356 1.00 94.50 82 CYS A O 1
ATOM 624 N N . ARG A 1 83 ? -4.296 -6.512 -1.066 1.00 96.62 83 ARG A N 1
ATOM 625 C CA . ARG A 1 83 ? -3.637 -7.161 -2.197 1.00 96.62 83 ARG A CA 1
ATOM 626 C C . ARG A 1 83 ? -2.454 -6.341 -2.679 1.00 96.62 83 ARG A C 1
ATOM 628 O O . ARG A 1 83 ? -2.608 -5.189 -3.076 1.00 96.62 83 ARG A O 1
ATOM 635 N N . ILE A 1 84 ? -1.283 -6.969 -2.731 1.00 96.88 84 ILE A N 1
ATOM 636 C CA . ILE A 1 84 ? -0.091 -6.385 -3.350 1.00 96.88 84 ILE A CA 1
ATOM 637 C C . ILE A 1 84 ? -0.020 -6.827 -4.811 1.00 96.88 84 ILE A C 1
ATOM 639 O O . ILE A 1 84 ? -0.188 -8.003 -5.138 1.00 96.88 84 ILE A O 1
ATOM 643 N N . THR A 1 85 ? 0.238 -5.878 -5.704 1.00 96.19 85 THR A N 1
ATOM 644 C CA . THR A 1 85 ? 0.451 -6.135 -7.133 1.00 96.19 85 THR A CA 1
ATOM 645 C C . THR A 1 85 ? 1.748 -5.494 -7.599 1.00 96.19 85 THR A C 1
ATOM 647 O O . THR A 1 85 ? 2.213 -4.524 -7.004 1.00 96.19 85 THR A O 1
ATOM 650 N N . ARG A 1 86 ? 2.334 -6.046 -8.663 1.00 93.88 86 ARG A N 1
ATOM 651 C CA . ARG A 1 86 ? 3.574 -5.560 -9.270 1.00 93.88 86 ARG A CA 1
ATOM 652 C C . ARG A 1 86 ? 3.319 -5.167 -10.719 1.00 93.88 86 ARG A C 1
ATOM 654 O O . ARG A 1 86 ? 2.819 -5.995 -11.481 1.00 93.88 86 ARG A O 1
ATOM 661 N N . ASP A 1 87 ? 3.717 -3.963 -11.112 1.00 90.56 87 ASP A N 1
ATOM 662 C CA . ASP A 1 87 ? 3.706 -3.564 -12.521 1.00 90.56 87 ASP A CA 1
ATOM 663 C C . ASP A 1 87 ? 4.884 -4.199 -13.276 1.00 90.56 87 ASP A C 1
ATOM 665 O O . ASP A 1 87 ? 6.033 -4.199 -12.823 1.00 90.56 87 ASP A O 1
ATOM 669 N N . ARG A 1 88 ? 4.584 -4.768 -14.444 1.00 87.81 88 ARG A N 1
ATOM 670 C CA . ARG A 1 88 ? 5.558 -5.414 -15.328 1.00 87.81 88 ARG A CA 1
ATOM 671 C C . ARG A 1 88 ? 6.294 -4.403 -16.209 1.00 87.81 88 ARG A C 1
ATOM 673 O O . ARG A 1 88 ? 7.450 -4.633 -16.555 1.00 87.81 88 ARG A O 1
ATOM 680 N N . LYS A 1 89 ? 5.671 -3.256 -16.500 1.00 85.44 89 LYS A N 1
ATOM 681 C CA . LYS A 1 89 ? 6.189 -2.250 -17.438 1.00 85.44 89 LYS A CA 1
ATOM 682 C C . LYS A 1 89 ? 7.560 -1.690 -17.041 1.00 85.44 89 LYS A C 1
ATOM 684 O O . LYS A 1 89 ? 8.361 -1.381 -17.920 1.00 85.44 89 LYS A O 1
ATOM 689 N N . GLY A 1 90 ? 7.835 -1.554 -15.741 1.00 77.88 90 GLY A N 1
ATOM 690 C CA . GLY A 1 90 ? 9.148 -1.129 -15.243 1.00 77.88 90 GLY A CA 1
ATOM 691 C C . GLY A 1 90 ? 10.232 -2.171 -15.525 1.00 77.88 90 GLY A C 1
ATOM 692 O O . GLY A 1 90 ? 11.272 -1.854 -16.097 1.00 77.88 90 GLY A O 1
ATOM 693 N N . MET A 1 91 ? 9.931 -3.436 -15.234 1.00 85.69 91 MET A N 1
ATOM 694 C CA . MET A 1 91 ? 10.863 -4.554 -15.384 1.00 85.69 91 MET A CA 1
ATOM 695 C C . MET A 1 91 ? 11.278 -4.778 -16.845 1.00 85.69 91 MET A C 1
ATOM 697 O O . MET A 1 91 ? 12.457 -4.988 -17.119 1.00 85.69 91 MET A O 1
ATOM 701 N N . ASP A 1 92 ? 10.340 -4.650 -17.789 1.00 82.81 92 ASP A N 1
ATOM 702 C CA . ASP A 1 92 ? 10.609 -4.848 -19.222 1.00 82.81 92 ASP A CA 1
ATOM 703 C C . ASP A 1 92 ? 11.556 -3.778 -19.813 1.00 82.81 92 ASP A C 1
ATOM 705 O O . ASP A 1 92 ? 12.151 -3.985 -20.870 1.00 82.81 92 ASP A O 1
ATOM 709 N N . ARG A 1 93 ? 11.725 -2.632 -19.135 1.00 89.88 93 ARG A N 1
ATOM 710 C CA . ARG A 1 93 ? 12.639 -1.544 -19.538 1.00 89.88 93 ARG A CA 1
ATOM 711 C C . ARG A 1 93 ? 13.918 -1.488 -18.696 1.00 89.88 93 ARG A C 1
ATOM 713 O O . ARG A 1 93 ? 14.640 -0.498 -18.773 1.00 89.88 93 ARG A O 1
ATOM 720 N N . GLY A 1 94 ? 14.180 -2.513 -17.882 1.00 89.00 94 GLY A N 1
ATOM 721 C CA . GLY A 1 94 ? 15.315 -2.538 -16.954 1.00 89.00 94 GLY A CA 1
ATOM 722 C C . GLY A 1 94 ? 15.161 -1.601 -15.750 1.00 89.00 94 GLY A C 1
ATOM 723 O O . GLY A 1 94 ? 16.148 -1.308 -15.083 1.00 89.00 94 GLY A O 1
ATOM 724 N N . LEU A 1 95 ? 13.947 -1.113 -15.472 1.00 88.12 95 LEU A N 1
ATOM 725 C CA . LEU A 1 95 ? 13.637 -0.345 -14.267 1.00 88.12 95 LEU A CA 1
ATOM 726 C C . LEU A 1 95 ? 13.234 -1.287 -13.128 1.00 88.12 95 LEU A C 1
ATOM 728 O O . LEU A 1 95 ? 12.751 -2.403 -13.342 1.00 88.12 95 LEU A O 1
ATOM 732 N N . TYR A 1 96 ? 13.384 -0.804 -11.899 1.00 90.12 96 TYR A N 1
ATOM 733 C CA . TYR A 1 96 ? 12.914 -1.512 -10.716 1.00 90.12 96 TYR A CA 1
ATOM 734 C C . TYR A 1 96 ? 11.384 -1.685 -10.733 1.00 90.12 96 TYR A C 1
ATOM 736 O O . TYR A 1 96 ? 10.666 -0.837 -11.274 1.00 90.12 96 TYR A O 1
ATOM 744 N N . PRO A 1 97 ? 10.862 -2.782 -10.159 1.00 92.12 97 PRO A N 1
ATOM 745 C CA . PRO A 1 97 ? 9.428 -3.027 -10.118 1.00 92.12 97 PRO A CA 1
ATOM 746 C C . PRO A 1 97 ? 8.701 -1.978 -9.272 1.00 92.12 97 PRO A C 1
ATOM 748 O O . PRO A 1 97 ? 9.129 -1.652 -8.167 1.00 92.12 97 PRO A O 1
ATOM 751 N N . THR A 1 98 ? 7.556 -1.507 -9.762 1.00 93.62 98 THR A N 1
ATOM 752 C CA . THR A 1 98 ? 6.628 -0.691 -8.973 1.00 93.62 98 THR A CA 1
ATOM 753 C C . THR A 1 98 ? 5.591 -1.595 -8.322 1.00 93.62 98 THR A C 1
ATOM 755 O O . THR A 1 98 ? 4.980 -2.428 -8.998 1.00 93.62 98 THR A O 1
ATOM 758 N N . TYR A 1 99 ? 5.394 -1.427 -7.016 1.00 96.00 99 TYR A N 1
ATOM 759 C CA . TYR A 1 99 ? 4.395 -2.156 -6.245 1.00 96.00 99 TYR A CA 1
ATOM 760 C C . TYR A 1 99 ? 3.220 -1.254 -5.889 1.00 96.00 99 TYR A C 1
ATOM 762 O O . TYR A 1 99 ? 3.397 -0.071 -5.611 1.00 96.00 99 TYR A O 1
ATOM 770 N N . PHE A 1 100 ? 2.029 -1.842 -5.866 1.00 96.06 100 PHE A N 1
ATOM 771 C CA . PHE A 1 100 ? 0.803 -1.188 -5.426 1.00 96.06 100 PHE A CA 1
ATOM 772 C C . PHE A 1 100 ? 0.141 -2.039 -4.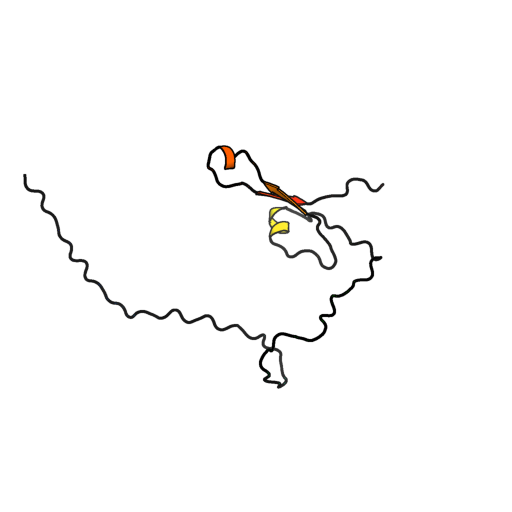355 1.00 96.06 100 PHE A C 1
ATOM 774 O O . PHE A 1 100 ? 0.029 -3.258 -4.526 1.00 96.06 100 PHE A O 1
ATOM 781 N N . LEU A 1 101 ? -0.313 -1.385 -3.292 1.00 96.50 101 LEU A N 1
ATOM 782 C CA . LEU A 1 101 ? -1.126 -1.978 -2.242 1.00 96.50 101 LEU A CA 1
ATOM 783 C C . LEU A 1 101 ? -2.577 -1.546 -2.453 1.00 96.50 101 LEU A C 1
ATOM 785 O O . LEU A 1 101 ? -2.864 -0.355 -2.536 1.00 96.50 101 LEU A O 1
ATOM 789 N N . HIS A 1 102 ? -3.479 -2.515 -2.534 1.00 94.44 102 HIS A N 1
ATOM 790 C CA . HIS A 1 102 ? -4.914 -2.288 -2.681 1.00 94.44 102 HIS A CA 1
ATOM 791 C C . HIS A 1 102 ? -5.621 -2.813 -1.441 1.00 94.44 102 HIS A C 1
ATOM 793 O O . HIS A 1 102 ? -5.353 -3.942 -1.038 1.00 94.44 102 HIS A O 1
ATOM 799 N N . LEU A 1 103 ? -6.530 -2.034 -0.862 1.00 93.88 103 LEU A N 1
ATOM 800 C CA . LEU A 1 103 ? -7.464 -2.545 0.136 1.00 93.88 103 LEU A CA 1
ATOM 801 C C . LEU A 1 103 ? -8.582 -3.295 -0.603 1.00 93.88 103 LEU A C 1
ATOM 803 O O . LEU A 1 103 ? -9.260 -2.719 -1.458 1.00 93.88 103 LEU A O 1
ATOM 807 N N . GLU A 1 104 ? -8.727 -4.589 -0.336 1.00 92.12 104 GLU A N 1
ATOM 808 C CA . GLU A 1 104 ? -9.851 -5.378 -0.829 1.00 92.12 104 GLU A CA 1
ATOM 809 C C . GLU A 1 104 ? -11.119 -4.934 -0.098 1.00 92.12 104 GLU A C 1
ATOM 811 O O . GLU A 1 104 ? -11.107 -4.672 1.099 1.00 92.12 104 GLU A O 1
ATOM 816 N N . ARG A 1 105 ? -12.213 -4.805 -0.844 1.00 85.31 105 ARG A N 1
ATOM 817 C CA . ARG A 1 105 ? -13.522 -4.449 -0.306 1.00 85.31 105 ARG A CA 1
ATOM 818 C C . ARG A 1 105 ? -14.519 -5.474 -0.817 1.00 85.31 105 ARG A C 1
ATOM 820 O O . ARG A 1 105 ? -14.675 -5.610 -2.035 1.00 85.31 105 ARG A O 1
ATOM 827 N N . ASP A 1 106 ? -15.216 -6.157 0.085 1.00 72.31 106 ASP A N 1
ATOM 828 C CA . ASP A 1 106 ? -16.348 -7.023 -0.253 1.00 72.31 106 ASP A CA 1
ATOM 829 C C . ASP A 1 106 ? -17.564 -6.169 -0.693 1.00 72.31 106 ASP A C 1
ATOM 831 O O . ASP A 1 106 ? -18.593 -6.097 -0.016 1.00 72.31 106 ASP A O 1
ATOM 835 N N . TYR A 1 107 ? -17.478 -5.503 -1.850 1.00 59.78 107 TYR A N 1
ATOM 836 C CA . TYR A 1 107 ? -18.619 -4.839 -2.492 1.00 59.78 107 TYR A CA 1
ATOM 837 C C . TYR A 1 107 ? -19.617 -5.896 -2.998 1.00 59.78 107 TYR A C 1
ATOM 839 O O . TYR A 1 107 ? -19.679 -6.177 -4.194 1.00 59.78 107 TYR A O 1
ATOM 847 N N . GLY A 1 108 ? -20.379 -6.545 -2.113 1.00 55.41 108 GLY A N 1
ATOM 848 C CA . GLY A 1 108 ? -21.263 -7.622 -2.576 1.00 55.41 108 GLY A CA 1
ATOM 849 C C . GLY A 1 108 ? -22.176 -8.322 -1.577 1.00 55.41 108 GLY A C 1
ATOM 850 O O . GLY A 1 108 ? -22.922 -9.202 -1.996 1.00 55.41 108 GLY A O 1
ATOM 851 N N . LYS A 1 109 ? -22.182 -7.964 -0.292 1.00 54.62 109 LYS A N 1
ATOM 852 C CA . LYS A 1 109 ? -23.139 -8.548 0.662 1.00 54.62 109 LYS A CA 1
ATOM 853 C C . LYS A 1 109 ? -24.309 -7.579 0.842 1.00 54.62 109 LYS A C 1
ATOM 855 O O . LYS A 1 109 ? -24.204 -6.615 1.594 1.00 54.62 109 LYS A O 1
ATOM 860 N N . LYS A 1 110 ? -25.376 -7.812 0.077 1.00 50.66 110 LYS A N 1
ATOM 861 C CA . LYS A 1 110 ? -26.701 -7.214 0.277 1.00 50.66 110 LYS A CA 1
ATOM 862 C C . LYS A 1 110 ? -27.527 -8.114 1.188 1.00 50.66 110 LYS A C 1
ATOM 864 O O . LYS A 1 110 ? -27.352 -9.347 1.073 1.00 50.66 110 LYS A O 1
#

Sequence (110 aa):
MSSQVETLRLSADDGPDVEDEESTPVAPTTPDNVLTAPIAPFTGPVNFINSNSNEREREGDVEGSLETFVLEPGSQRVHYKCRITRDRKGMDRGLYPTYFLHLERDYGKK

pLDDT: mean 72.44, std 17.85, range [39.16, 96.88]